Protein AF-A0A3D4FID0-F1 (afdb_monomer)

Radius of gyration: 15.61 Å; Cα contacts (8 Å, |Δi|>4): 63; chains: 1; bounding box: 39×18×40 Å

pLDDT: mean 93.64, std 4.54, range [68.75, 97.94]

Structure (mmCIF, N/CA/C/O backbone):
data_AF-A0A3D4FID0-F1
#
_entry.id   AF-A0A3D4FID0-F1
#
loop_
_atom_site.group_PDB
_atom_site.id
_atom_site.type_symbol
_atom_site.label_atom_id
_atom_site.label_alt_id
_atom_site.label_comp_id
_atom_site.label_asym_id
_atom_site.label_entity_id
_atom_site.label_seq_id
_atom_site.pdbx_PDB_ins_code
_atom_site.Cartn_x
_atom_site.Cartn_y
_atom_site.Cartn_z
_atom_site.occupancy
_atom_site.B_iso_or_equiv
_atom_site.auth_seq_id
_atom_site.auth_comp_id
_atom_site.auth_asym_id
_atom_site.auth_atom_id
_atom_site.pdbx_PDB_model_num
ATOM 1 N N . MET A 1 1 ? 22.149 -4.021 -19.629 1.00 68.75 1 MET A N 1
ATOM 2 C CA . MET A 1 1 ? 22.544 -2.883 -18.765 1.00 68.75 1 MET A CA 1
ATOM 3 C C . MET A 1 1 ? 23.109 -3.454 -17.469 1.00 68.75 1 MET A C 1
ATOM 5 O O . MET A 1 1 ? 22.426 -4.278 -16.876 1.00 68.75 1 MET A O 1
ATOM 9 N N . LYS A 1 2 ? 24.353 -3.125 -17.082 1.00 86.56 2 LYS A N 1
ATOM 10 C CA . LYS A 1 2 ? 25.025 -3.730 -15.905 1.00 86.56 2 LYS A CA 1
ATOM 11 C C . LYS A 1 2 ? 24.596 -3.111 -14.563 1.00 86.56 2 LYS A C 1
ATOM 13 O O . LYS A 1 2 ? 24.697 -3.768 -13.538 1.00 86.56 2 LYS A O 1
ATOM 18 N N . VAL A 1 3 ? 24.085 -1.881 -14.585 1.00 86.56 3 VAL A N 1
ATOM 19 C CA . VAL A 1 3 ? 23.562 -1.156 -13.415 1.00 86.56 3 VAL A CA 1
ATOM 20 C C . VAL A 1 3 ? 22.043 -1.048 -13.546 1.00 86.56 3 VAL A C 1
ATOM 22 O O . VAL A 1 3 ? 21.556 -0.865 -14.660 1.00 86.56 3 VAL A O 1
ATOM 25 N N . ARG A 1 4 ? 21.289 -1.177 -12.447 1.00 87.81 4 ARG A N 1
ATOM 26 C CA . ARG A 1 4 ? 19.828 -0.982 -12.401 1.00 87.81 4 ARG A CA 1
ATOM 27 C C . ARG A 1 4 ? 19.509 0.190 -11.481 1.00 87.81 4 ARG A C 1
ATOM 29 O O . ARG A 1 4 ? 20.047 0.258 -10.382 1.00 87.81 4 ARG A O 1
ATOM 36 N N . LEU A 1 5 ? 18.641 1.088 -11.940 1.00 88.88 5 LEU A N 1
ATOM 37 C CA . LEU A 1 5 ? 18.158 2.210 -11.141 1.00 88.88 5 LEU A CA 1
ATOM 38 C C . LEU A 1 5 ? 16.886 1.815 -10.389 1.00 88.88 5 LEU A C 1
ATOM 40 O O . LEU A 1 5 ? 16.098 0.988 -10.860 1.00 88.88 5 LEU A O 1
ATOM 44 N N . GLY A 1 6 ? 16.712 2.421 -9.221 1.00 92.12 6 GLY A N 1
ATOM 45 C CA . GLY A 1 6 ? 15.582 2.202 -8.336 1.00 92.12 6 GLY A CA 1
ATOM 46 C C . GLY A 1 6 ? 15.405 3.341 -7.350 1.00 92.12 6 GLY A C 1
ATOM 47 O O . GLY A 1 6 ? 16.249 4.230 -7.259 1.00 92.12 6 GLY A O 1
ATOM 48 N N . TYR A 1 7 ? 14.301 3.299 -6.615 1.00 93.62 7 TYR A N 1
ATOM 49 C CA . TYR A 1 7 ? 13.970 4.281 -5.587 1.00 93.62 7 TYR A CA 1
ATOM 50 C C . TYR A 1 7 ? 13.279 3.604 -4.402 1.00 93.62 7 TYR A C 1
ATOM 52 O O . TYR A 1 7 ? 13.065 2.389 -4.368 1.00 93.62 7 TYR A O 1
ATOM 60 N N . VAL A 1 8 ? 12.972 4.417 -3.401 1.00 91.44 8 VAL A N 1
ATOM 61 C CA . VAL A 1 8 ? 12.462 3.992 -2.107 1.00 91.44 8 VAL A CA 1
ATOM 62 C C . VAL A 1 8 ? 11.076 4.590 -1.883 1.00 91.44 8 VAL A C 1
ATOM 64 O O . VAL A 1 8 ? 10.886 5.788 -2.081 1.00 91.44 8 VAL A O 1
ATOM 67 N N . SER A 1 9 ? 10.147 3.763 -1.402 1.00 86.12 9 SER A N 1
ATOM 68 C CA . SER A 1 9 ? 8.854 4.159 -0.829 1.00 86.12 9 SER A CA 1
ATOM 69 C C . SER A 1 9 ? 7.804 4.751 -1.779 1.00 86.12 9 SER A C 1
ATOM 71 O O . SER A 1 9 ? 6.730 4.176 -1.890 1.00 86.12 9 SER A O 1
ATOM 73 N N . ILE A 1 10 ? 8.026 5.905 -2.417 1.00 87.44 10 ILE A N 1
ATOM 74 C CA . ILE A 1 10 ? 6.955 6.618 -3.147 1.00 87.44 10 ILE A CA 1
ATOM 75 C C . ILE A 1 10 ? 7.458 7.120 -4.501 1.00 87.44 10 ILE A C 1
ATOM 77 O O . ILE A 1 10 ? 8.527 7.722 -4.598 1.00 87.44 10 ILE A O 1
ATOM 81 N N . ALA A 1 11 ? 6.656 6.907 -5.548 1.00 89.31 11 ALA A N 1
ATOM 82 C CA . ALA A 1 11 ? 6.838 7.549 -6.845 1.00 89.31 11 ALA A CA 1
ATOM 83 C C . ALA A 1 11 ? 6.145 8.919 -6.844 1.00 89.31 11 ALA A C 1
ATOM 85 O O . ALA A 1 11 ? 4.924 8.993 -6.936 1.00 89.31 11 ALA A O 1
ATOM 86 N N . LEU A 1 12 ? 6.915 10.009 -6.776 1.00 88.62 12 LEU A N 1
ATOM 87 C CA . LEU A 1 12 ? 6.374 11.381 -6.722 1.00 88.62 12 LEU A CA 1
ATOM 88 C C . LEU A 1 12 ? 5.560 11.786 -7.964 1.00 88.62 12 LEU A C 1
ATOM 90 O O . LEU A 1 12 ? 4.786 12.736 -7.916 1.00 88.62 12 LEU A O 1
ATOM 94 N N . SER A 1 13 ? 5.735 11.073 -9.075 1.00 90.44 13 SER A N 1
ATOM 95 C CA . SER A 1 13 ? 4.971 11.251 -10.312 1.00 90.44 13 SER A CA 1
ATOM 96 C C . SER A 1 13 ? 3.564 10.643 -10.261 1.00 90.44 13 SER A C 1
ATOM 98 O O . SER A 1 13 ? 2.743 10.978 -11.113 1.00 90.44 13 SER A O 1
ATOM 100 N N . LEU A 1 14 ? 3.267 9.767 -9.292 1.00 90.44 14 LEU A N 1
ATOM 101 C CA . LEU A 1 14 ? 1.936 9.198 -9.088 1.00 90.44 14 LEU A CA 1
ATOM 102 C C . LEU A 1 14 ? 1.164 10.031 -8.050 1.00 90.44 14 LEU A C 1
ATOM 104 O O . LEU A 1 14 ? 1.544 10.060 -6.876 1.00 90.44 14 LEU A O 1
ATOM 108 N N . PRO A 1 15 ? 0.064 10.704 -8.431 1.00 89.44 15 PRO A N 1
ATOM 109 C CA . PRO A 1 15 ? -0.710 11.493 -7.485 1.00 89.44 15 PRO A CA 1
ATOM 110 C C . PRO A 1 15 ? -1.490 10.583 -6.529 1.00 89.44 15 PRO A C 1
ATOM 112 O O . PRO A 1 15 ? -2.206 9.688 -6.968 1.00 89.44 15 PRO A O 1
ATOM 115 N N . LYS A 1 16 ? -1.415 10.874 -5.223 1.00 88.56 16 LYS A N 1
ATOM 116 C CA . LYS A 1 16 ? -2.188 10.207 -4.153 1.00 88.56 16 LYS A CA 1
ATOM 117 C C . LYS A 1 16 ? -1.938 8.696 -3.989 1.00 88.56 16 LYS A C 1
ATOM 119 O O . LYS A 1 16 ? -2.819 8.008 -3.491 1.00 88.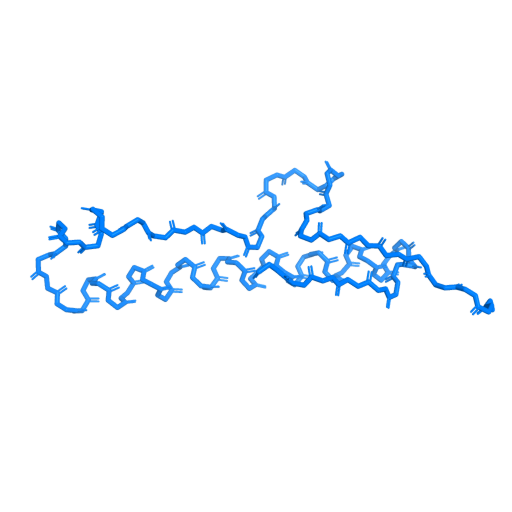56 16 LYS A O 1
ATOM 124 N N . VAL A 1 17 ? -0.755 8.200 -4.352 1.00 93.81 17 VAL A N 1
ATOM 125 C CA . VAL A 1 17 ? -0.362 6.791 -4.159 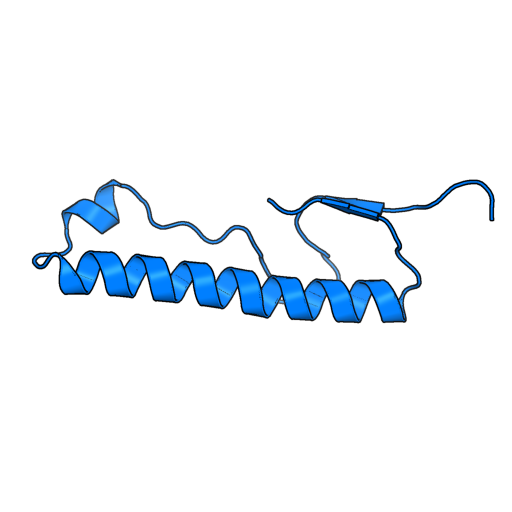1.00 93.81 17 VAL A CA 1
ATOM 126 C C . VAL A 1 17 ? 0.691 6.697 -3.053 1.00 93.81 17 VAL A C 1
ATOM 128 O O . VAL A 1 17 ? 1.711 7.387 -3.113 1.00 93.81 17 VAL A O 1
ATOM 131 N N . THR A 1 18 ? 0.468 5.861 -2.037 1.00 92.44 18 THR A N 1
ATOM 132 C CA . THR A 1 18 ? 1.412 5.645 -0.933 1.00 92.44 18 THR A CA 1
ATOM 133 C C . THR A 1 18 ? 1.330 4.238 -0.340 1.00 92.44 18 THR A C 1
ATOM 135 O O . THR A 1 18 ? 0.262 3.719 -0.048 1.00 92.44 18 THR A O 1
ATOM 138 N N . THR A 1 19 ? 2.483 3.624 -0.066 1.00 93.50 19 THR A N 1
ATOM 139 C CA . THR A 1 19 ? 2.539 2.318 0.618 1.00 93.50 19 THR A CA 1
ATOM 140 C C . THR A 1 19 ? 2.744 2.439 2.127 1.00 93.50 19 THR A C 1
ATOM 142 O O . THR A 1 19 ? 2.994 1.433 2.784 1.00 93.50 19 THR A O 1
ATOM 145 N N . SER A 1 20 ? 2.742 3.655 2.681 1.00 93.50 20 SER A N 1
ATOM 146 C CA . SER A 1 20 ? 3.170 3.924 4.060 1.00 93.50 20 SER A CA 1
ATOM 147 C C . SER A 1 20 ? 2.070 4.552 4.918 1.00 93.50 20 SER A C 1
ATOM 149 O O . SER A 1 20 ? 2.359 5.289 5.870 1.00 93.50 20 SER A O 1
ATOM 151 N N . SER A 1 21 ? 0.800 4.324 4.577 1.00 94.69 21 SER A N 1
ATOM 152 C CA . SER A 1 21 ? -0.308 4.745 5.433 1.00 94.69 21 SER A CA 1
ATOM 153 C C . SER A 1 21 ? -0.253 3.973 6.748 1.00 94.69 21 SER A C 1
ATOM 155 O O . SER A 1 21 ? -0.006 2.767 6.765 1.00 94.69 21 SER A O 1
ATOM 157 N N . LYS A 1 22 ? -0.469 4.679 7.862 1.00 95.19 22 LYS A N 1
ATOM 158 C CA . LYS A 1 22 ? -0.337 4.134 9.218 1.00 95.19 22 LYS A CA 1
ATOM 159 C C . LYS A 1 22 ? -1.616 4.309 10.020 1.00 95.19 22 LYS A C 1
ATOM 161 O O . LYS A 1 22 ? -2.338 5.290 9.849 1.00 95.19 22 LYS A O 1
ATOM 166 N N . VAL A 1 23 ? -1.830 3.401 10.964 1.00 96.88 23 VAL A N 1
AT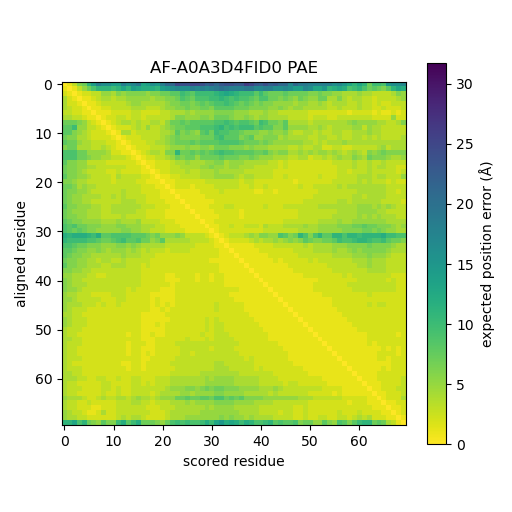OM 167 C CA . VAL A 1 23 ? -2.781 3.575 12.064 1.00 96.88 23 VAL A CA 1
ATOM 168 C C . VAL A 1 23 ? -1.982 4.010 13.289 1.00 96.88 23 VAL A C 1
ATOM 170 O O . VAL A 1 23 ? -1.038 3.330 13.682 1.00 96.88 23 VAL A O 1
ATOM 173 N N . THR A 1 24 ? -2.298 5.168 13.874 1.00 97.31 24 THR A N 1
ATOM 174 C CA . THR A 1 24 ? -1.606 5.607 15.094 1.00 97.31 24 THR A CA 1
ATOM 175 C C . THR A 1 24 ? -2.104 4.812 16.293 1.00 97.31 24 THR A C 1
ATOM 177 O O . THR A 1 24 ? -3.289 4.493 16.386 1.00 97.31 24 THR A O 1
ATOM 180 N N . PHE A 1 25 ? -1.221 4.559 17.259 1.00 96.56 25 PHE A N 1
ATOM 181 C CA . PHE A 1 25 ? -1.592 3.873 18.500 1.00 96.56 25 PHE A CA 1
ATOM 182 C C . PHE A 1 25 ? -2.732 4.589 19.243 1.00 96.56 25 PHE A C 1
ATOM 184 O O . PHE A 1 25 ? -3.673 3.965 19.722 1.00 96.56 25 PHE A O 1
ATOM 191 N N . SER A 1 26 ? -2.707 5.924 19.252 1.00 97.06 26 SER A N 1
ATOM 192 C CA . SER A 1 26 ? -3.769 6.742 19.840 1.00 97.06 26 SER A CA 1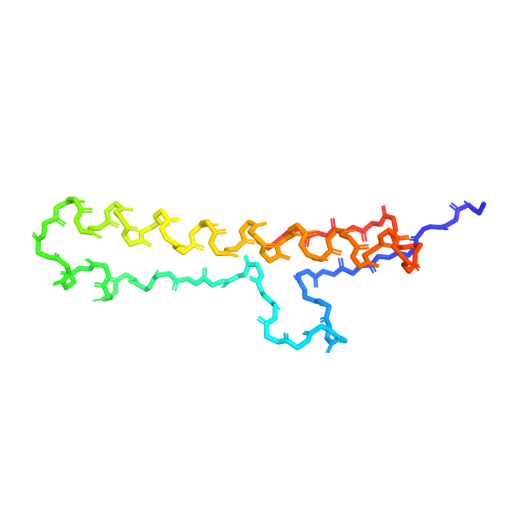
ATOM 193 C C . SER A 1 26 ? -5.126 6.588 19.148 1.00 97.06 26 SER A C 1
ATOM 195 O O . SER A 1 26 ? -6.147 6.708 19.815 1.00 97.06 26 SER A O 1
ATOM 197 N N . TYR A 1 27 ? -5.160 6.349 17.833 1.00 96.31 27 TYR A N 1
ATOM 198 C CA . TYR A 1 27 ? -6.403 6.075 17.110 1.00 96.31 27 TYR A CA 1
ATOM 199 C C . TYR A 1 27 ? -6.867 4.642 17.361 1.00 96.31 27 TYR A C 1
ATOM 201 O O . TYR A 1 27 ? -8.033 4.429 17.668 1.00 96.31 27 TYR A O 1
ATOM 209 N N . TYR A 1 28 ? -5.942 3.682 17.302 1.00 96.25 28 TYR A N 1
ATOM 210 C CA . TYR A 1 28 ? -6.211 2.272 17.575 1.00 96.25 28 TYR A CA 1
ATOM 211 C C . TYR A 1 28 ? -6.878 2.064 18.943 1.00 96.25 28 TYR A C 1
ATOM 213 O O . TYR A 1 28 ? -7.884 1.372 19.038 1.00 96.25 28 TYR A O 1
ATOM 221 N N . ASN A 1 29 ? -6.388 2.742 19.984 1.00 95.94 29 ASN A N 1
ATOM 222 C CA . ASN A 1 29 ? -6.943 2.639 21.338 1.00 95.94 29 ASN A CA 1
ATOM 223 C C . ASN A 1 29 ? -8.321 3.294 21.516 1.00 95.94 29 ASN A C 1
ATOM 225 O O . ASN A 1 29 ? -8.971 3.053 22.528 1.00 95.94 29 ASN A O 1
ATOM 229 N N . LYS A 1 30 ? -8.761 4.150 20.585 1.00 96.62 30 LYS A N 1
ATOM 230 C CA . LYS A 1 30 ? -10.106 4.750 20.630 1.00 96.62 30 LYS A CA 1
ATOM 231 C C . LYS A 1 30 ? -11.184 3.807 20.092 1.00 96.62 30 LYS A C 1
ATOM 233 O O . LYS A 1 30 ? -12.356 4.012 20.406 1.00 96.62 30 LYS A O 1
ATOM 238 N N . LEU A 1 31 ? -10.796 2.820 19.282 1.00 96.00 31 LEU A N 1
ATOM 239 C CA . LEU A 1 31 ? -11.698 1.812 18.727 1.00 96.00 31 LEU A CA 1
ATOM 240 C C . LEU A 1 31 ? -12.181 0.892 19.850 1.00 96.00 31 LEU A C 1
ATOM 242 O O . LEU A 1 31 ? -11.383 0.458 20.685 1.00 96.00 31 LEU A O 1
ATOM 246 N N . GLN A 1 32 ? -13.489 0.649 19.894 1.00 92.31 32 GLN A N 1
ATOM 247 C CA . GLN A 1 32 ? -14.136 0.055 21.065 1.00 92.31 32 GLN A CA 1
ATOM 248 C C . GLN A 1 32 ? -14.092 -1.472 21.018 1.00 92.31 32 GLN A C 1
ATOM 250 O O . GLN A 1 32 ? -13.863 -2.106 22.047 1.00 92.31 32 GLN A O 1
ATOM 255 N N . SER A 1 33 ? -14.263 -2.060 19.832 1.00 96.19 33 SER A N 1
ATOM 256 C CA . SER A 1 33 ? -14.238 -3.510 19.643 1.00 96.19 33 SER A CA 1
ATOM 257 C C . SER A 1 33 ? -12.933 -3.987 19.011 1.00 96.19 33 SER A C 1
ATOM 259 O O . SE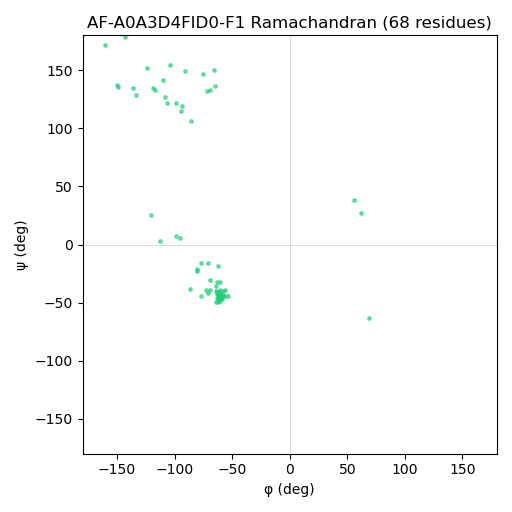R A 1 33 ? -12.242 -3.250 18.302 1.00 96.19 33 SER A O 1
ATOM 261 N N . ASP A 1 34 ? -12.588 -5.246 19.264 1.00 94.50 34 ASP A N 1
ATOM 262 C CA . ASP A 1 34 ? -11.435 -5.870 18.616 1.00 94.50 34 ASP A CA 1
ATOM 263 C C . ASP A 1 34 ? -11.677 -6.092 17.117 1.00 94.50 34 ASP A C 1
ATOM 265 O O . ASP A 1 34 ? -10.747 -5.945 16.324 1.00 94.50 34 ASP A O 1
ATOM 269 N N . ASP A 1 35 ? -12.930 -6.308 16.709 1.00 96.44 35 ASP A N 1
ATOM 270 C CA . ASP A 1 35 ? -13.310 -6.387 15.297 1.00 96.44 35 ASP A CA 1
ATOM 271 C C . ASP A 1 35 ? -13.046 -5.058 14.573 1.00 96.44 35 ASP A C 1
ATOM 273 O O . ASP A 1 35 ? -12.410 -5.043 13.523 1.00 96.44 35 ASP A O 1
ATOM 277 N N . GLU A 1 36 ? -13.434 -3.915 15.154 1.00 96.00 36 GLU A N 1
ATOM 278 C CA . GLU A 1 36 ? -13.159 -2.588 14.578 1.00 96.00 36 GLU A CA 1
ATOM 279 C C . GLU A 1 36 ? -11.657 -2.319 14.440 1.00 96.00 36 GLU A C 1
ATOM 281 O O . GLU A 1 36 ? -11.202 -1.738 13.449 1.00 96.00 36 GLU A O 1
ATOM 286 N N . LYS A 1 37 ? -10.870 -2.741 15.435 1.00 97.00 37 LYS A N 1
ATOM 287 C CA . LYS A 1 37 ? -9.408 -2.632 15.418 1.00 97.00 37 LYS A CA 1
ATOM 288 C C . LYS A 1 37 ? -8.807 -3.438 14.273 1.00 97.00 37 LYS A C 1
ATOM 290 O O . LYS A 1 37 ? -7.989 -2.900 13.520 1.00 97.00 37 LYS A O 1
ATOM 295 N N . ILE A 1 38 ? -9.214 -4.697 14.132 1.00 97.44 38 ILE A N 1
ATOM 296 C CA . ILE A 1 38 ? -8.737 -5.592 13.075 1.00 97.44 38 ILE A CA 1
ATOM 297 C C . ILE A 1 38 ? -9.158 -5.061 11.704 1.00 97.44 38 ILE A C 1
ATOM 299 O O . ILE A 1 38 ? -8.299 -4.881 10.840 1.00 97.44 38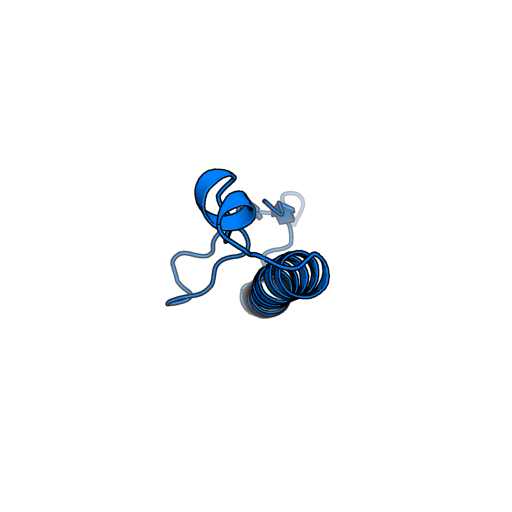 ILE A O 1
ATOM 303 N N . GLU A 1 39 ? -10.430 -4.712 11.521 1.00 97.31 39 GLU A N 1
ATOM 304 C CA . GLU A 1 39 ? -10.942 -4.153 10.267 1.00 97.31 39 GLU A CA 1
ATOM 305 C C . GLU A 1 39 ? -10.199 -2.875 9.875 1.00 97.31 39 GLU A C 1
ATOM 307 O O . GLU A 1 39 ? -9.823 -2.685 8.712 1.00 97.31 39 GLU A O 1
ATOM 312 N N . LYS A 1 40 ? -9.875 -2.011 10.846 1.00 97.50 40 LYS A N 1
ATOM 313 C CA . LYS A 1 40 ? -9.077 -0.820 10.558 1.00 97.50 40 LYS A CA 1
ATOM 314 C C . LYS A 1 40 ? -7.683 -1.178 10.046 1.00 97.50 40 LYS A C 1
ATOM 316 O O . LYS A 1 40 ? -7.242 -0.589 9.055 1.00 97.50 40 LYS A O 1
ATOM 321 N N . LEU A 1 41 ? -6.992 -2.114 10.692 1.00 97.50 41 LEU A N 1
ATOM 322 C CA . LEU A 1 41 ? -5.663 -2.558 10.264 1.00 97.50 41 LEU A CA 1
ATOM 323 C C . LEU A 1 41 ? -5.703 -3.217 8.881 1.00 97.50 41 LEU A C 1
ATOM 325 O O . LEU A 1 41 ? -4.855 -2.908 8.039 1.00 97.50 41 LEU A O 1
ATOM 329 N N . ILE A 1 42 ? -6.707 -4.057 8.615 1.00 97.94 42 ILE A N 1
ATOM 330 C CA . ILE A 1 42 ? -6.920 -4.694 7.310 1.00 97.94 42 ILE A CA 1
ATOM 331 C C . ILE A 1 42 ? -7.159 -3.631 6.237 1.00 97.94 42 ILE A C 1
ATOM 333 O O . ILE A 1 42 ? -6.508 -3.668 5.194 1.00 97.94 42 ILE A O 1
ATOM 337 N N . SER A 1 43 ? -8.022 -2.644 6.497 1.00 97.88 43 SER A N 1
ATOM 338 C CA . SER A 1 43 ? -8.344 -1.590 5.525 1.00 97.88 43 SER A CA 1
ATOM 339 C C . SER A 1 43 ? -7.112 -0.779 5.103 1.00 97.88 43 SER A C 1
ATOM 341 O O . SER A 1 43 ? -6.897 -0.546 3.913 1.00 97.88 43 SER A O 1
ATOM 343 N N . VAL A 1 44 ? -6.260 -0.395 6.061 1.00 97.50 44 VAL A N 1
ATOM 344 C CA . VAL A 1 44 ? -5.038 0.377 5.791 1.00 97.50 44 VAL A CA 1
ATOM 345 C C . VAL A 1 44 ? -3.992 -0.486 5.092 1.00 97.50 44 VAL A C 1
ATOM 347 O O . VAL A 1 44 ? -3.381 -0.037 4.125 1.00 97.50 44 VAL A O 1
ATOM 350 N N . THR A 1 45 ? -3.824 -1.737 5.527 1.00 97.25 45 THR A N 1
ATOM 351 C CA . THR A 1 45 ? -2.918 -2.696 4.877 1.00 97.25 45 THR A CA 1
ATOM 352 C C . THR A 1 45 ? -3.317 -2.927 3.425 1.00 97.25 45 THR A C 1
ATOM 354 O O . THR A 1 45 ? -2.472 -2.852 2.537 1.00 97.25 45 THR A O 1
ATOM 357 N N . ARG A 1 46 ? -4.610 -3.143 3.165 1.00 97.88 46 ARG A N 1
ATOM 358 C CA . ARG A 1 46 ? -5.143 -3.327 1.814 1.00 97.88 46 ARG A CA 1
ATOM 359 C C . ARG A 1 46 ? -4.885 -2.104 0.939 1.00 97.88 46 ARG A C 1
ATOM 361 O O . ARG A 1 46 ? -4.341 -2.264 -0.145 1.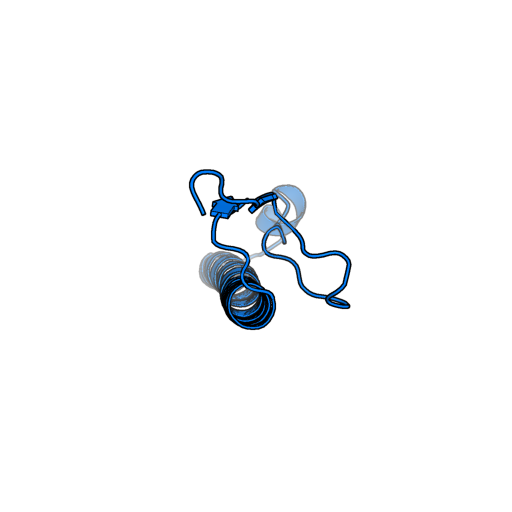00 97.88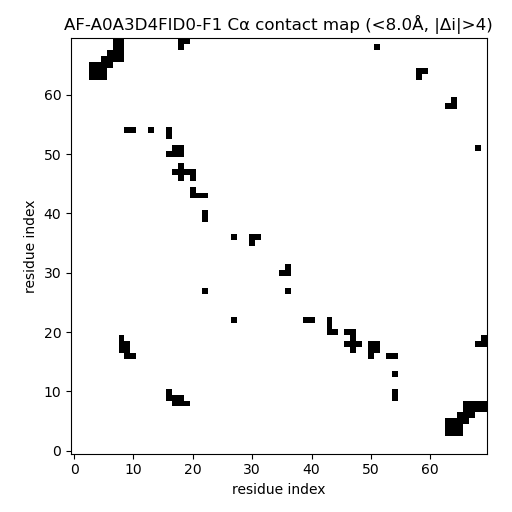 46 ARG A O 1
ATOM 368 N N . SER A 1 47 ? -5.167 -0.901 1.443 1.00 97.00 47 SER A N 1
ATOM 369 C CA . SER A 1 47 ? -4.867 0.344 0.725 1.00 97.00 47 SER A CA 1
ATOM 370 C C . SER A 1 47 ? -3.382 0.456 0.360 1.00 97.00 47 SER A C 1
ATOM 372 O O . SER A 1 47 ? -3.059 0.785 -0.775 1.00 97.00 47 SER A O 1
ATOM 374 N N . ASN A 1 48 ? -2.473 0.137 1.289 1.00 96.31 48 ASN A N 1
ATOM 375 C CA . ASN A 1 48 ? -1.032 0.167 1.023 1.00 96.31 48 ASN A CA 1
ATOM 376 C C . ASN A 1 48 ? -0.612 -0.865 -0.044 1.00 96.31 48 ASN A C 1
ATOM 378 O O . ASN A 1 48 ? 0.297 -0.596 -0.829 1.00 96.31 48 ASN A O 1
ATOM 382 N N . LEU A 1 49 ? -1.247 -2.044 -0.074 1.00 96.75 49 LEU A N 1
ATOM 383 C CA . LEU A 1 49 ? -0.986 -3.091 -1.070 1.00 96.75 49 LEU A CA 1
ATOM 384 C C . LEU A 1 49 ? -1.534 -2.731 -2.458 1.00 96.75 49 LEU A C 1
AT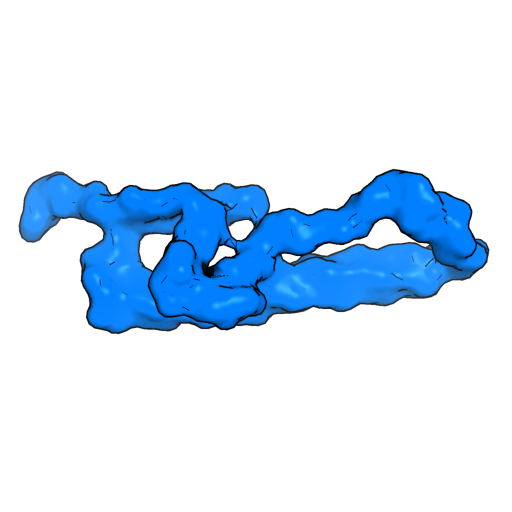OM 386 O O . LEU A 1 49 ? -0.859 -2.976 -3.460 1.00 96.75 49 LEU A O 1
ATOM 390 N N . ASP A 1 50 ? -2.714 -2.117 -2.525 1.00 96.88 50 ASP A N 1
ATOM 391 C CA . ASP A 1 50 ? -3.307 -1.628 -3.775 1.00 96.88 50 ASP A CA 1
ATOM 392 C C . ASP A 1 50 ? -2.432 -0.518 -4.397 1.00 96.88 50 ASP A C 1
ATOM 394 O O . ASP A 1 50 ? -2.144 -0.517 -5.603 1.00 96.88 50 ASP A O 1
ATOM 398 N N . ASP A 1 51 ? -1.901 0.374 -3.559 1.00 96.38 51 ASP A N 1
ATOM 399 C CA . ASP A 1 51 ? -0.955 1.412 -3.971 1.00 96.38 51 ASP A CA 1
ATOM 400 C C . ASP A 1 51 ? 0.407 0.835 -4.377 1.00 96.38 51 ASP A C 1
ATOM 402 O O . ASP A 1 51 ? 0.986 1.250 -5.387 1.00 96.38 51 ASP A O 1
ATOM 406 N N . LEU A 1 52 ? 0.901 -0.182 -3.663 1.00 96.12 52 LEU A N 1
ATOM 407 C CA . LEU A 1 52 ? 2.106 -0.917 -4.053 1.00 96.12 52 LEU A CA 1
ATOM 408 C C . LEU A 1 52 ? 1.943 -1.534 -5.445 1.00 96.12 52 LEU A C 1
ATOM 410 O O . LEU A 1 52 ? 2.841 -1.428 -6.280 1.00 96.12 52 LEU A O 1
ATOM 414 N N . TYR A 1 53 ? 0.798 -2.152 -5.726 1.00 96.31 53 TYR A N 1
ATOM 415 C CA . TYR A 1 53 ? 0.524 -2.734 -7.035 1.00 96.31 53 TYR A CA 1
ATOM 416 C C . TYR A 1 53 ? 0.536 -1.675 -8.147 1.00 96.31 53 TYR A C 1
ATOM 418 O O . TYR A 1 53 ? 1.117 -1.891 -9.216 1.00 96.31 53 TYR A O 1
ATOM 426 N N . THR A 1 54 ? -0.029 -0.498 -7.875 1.00 95.88 54 THR A N 1
ATOM 427 C CA . THR A 1 54 ? 0.013 0.655 -8.785 1.00 95.88 54 THR A CA 1
ATOM 428 C C . THR A 1 54 ? 1.449 1.123 -9.040 1.00 95.88 54 THR A C 1
ATOM 430 O O . THR A 1 54 ? 1.840 1.328 -10.193 1.00 95.88 54 THR A O 1
ATOM 433 N N . ILE A 1 55 ? 2.273 1.203 -7.993 1.00 95.31 55 ILE A N 1
ATOM 434 C CA . ILE A 1 55 ? 3.701 1.526 -8.095 1.00 95.31 55 ILE A CA 1
ATOM 435 C C . ILE A 1 55 ? 4.457 0.490 -8.935 1.00 95.31 55 ILE A C 1
ATOM 437 O O . ILE A 1 55 ? 5.259 0.856 -9.793 1.00 95.31 55 ILE A O 1
ATOM 441 N N . LEU A 1 56 ? 4.201 -0.805 -8.742 1.00 94.88 56 LEU A N 1
ATOM 442 C CA . LEU A 1 56 ? 4.865 -1.855 -9.516 1.00 94.88 56 LEU A CA 1
ATOM 443 C C . LEU A 1 56 ? 4.503 -1.781 -11.004 1.00 94.88 56 LEU A C 1
ATOM 445 O O . LEU A 1 56 ? 5.392 -1.903 -11.848 1.00 94.88 56 LEU A O 1
ATOM 449 N N . LYS A 1 57 ? 3.236 -1.501 -11.342 1.00 96.00 57 LYS A N 1
ATOM 450 C CA . LYS A 1 57 ? 2.827 -1.228 -12.732 1.00 96.00 57 LYS A CA 1
ATOM 451 C C . LYS A 1 57 ? 3.578 -0.036 -13.317 1.00 96.00 57 LYS A C 1
ATOM 453 O O . LYS A 1 57 ? 4.118 -0.133 -14.416 1.00 96.00 57 LYS A O 1
ATOM 458 N N . TYR A 1 58 ? 3.655 1.063 -12.570 1.00 95.56 58 TYR A N 1
ATOM 459 C CA . TYR A 1 58 ? 4.409 2.246 -12.978 1.00 95.56 58 TYR A CA 1
ATOM 460 C C . TYR A 1 58 ? 5.895 1.930 -13.208 1.00 95.56 58 TYR A C 1
ATOM 462 O O . TYR A 1 58 ? 6.470 2.362 -14.208 1.00 95.56 58 TYR A O 1
ATOM 470 N N . ASN A 1 59 ? 6.506 1.136 -12.328 1.00 94.81 59 ASN A N 1
ATOM 471 C CA . ASN A 1 59 ? 7.907 0.739 -12.435 1.00 94.81 59 ASN A CA 1
ATOM 472 C C . ASN A 1 59 ? 8.171 -0.079 -13.701 1.00 94.81 59 ASN A C 1
ATOM 474 O O . ASN A 1 59 ? 9.135 0.204 -14.410 1.00 94.81 59 ASN A O 1
ATOM 478 N N . VAL A 1 60 ? 7.296 -1.035 -14.030 1.00 95.00 60 VAL A N 1
ATOM 479 C CA . VAL A 1 60 ? 7.390 -1.814 -15.275 1.00 95.00 60 VAL A CA 1
ATOM 480 C C . VAL A 1 60 ? 7.297 -0.896 -16.497 1.00 95.00 60 VAL A C 1
ATOM 482 O O . VAL A 1 60 ? 8.176 -0.955 -17.359 1.00 95.00 60 VAL A O 1
ATOM 485 N N . SER A 1 61 ? 6.309 0.006 -16.539 1.00 95.62 61 SER A N 1
ATOM 486 C CA . SER A 1 61 ? 6.134 0.963 -17.643 1.00 95.62 61 SER A CA 1
ATOM 487 C C . SER A 1 61 ? 7.334 1.899 -17.830 1.00 95.62 61 SER A C 1
ATOM 489 O O . SER A 1 61 ? 7.660 2.262 -18.956 1.00 95.62 61 SER A O 1
ATOM 491 N N . ASN A 1 62 ? 8.030 2.252 -16.744 1.00 94.25 62 ASN A N 1
ATOM 492 C CA . ASN A 1 62 ? 9.197 3.144 -16.759 1.00 94.25 62 ASN A CA 1
ATOM 493 C C . ASN A 1 62 ? 10.544 2.405 -16.725 1.00 94.25 62 ASN A C 1
ATOM 495 O O . ASN A 1 62 ? 11.591 3.040 -16.606 1.00 94.25 62 ASN A O 1
ATOM 499 N N . ARG A 1 63 ? 10.546 1.069 -16.834 1.00 93.38 63 ARG A N 1
ATOM 500 C CA . ARG A 1 63 ? 11.759 0.229 -16.801 1.00 93.38 63 ARG A CA 1
ATOM 501 C C . ARG A 1 63 ? 12.610 0.437 -15.535 1.00 93.38 63 ARG A C 1
ATOM 503 O O . ARG A 1 63 ? 13.841 0.412 -15.589 1.00 93.38 63 ARG A O 1
ATOM 510 N N . ILE A 1 64 ? 11.951 0.620 -14.392 1.00 93.62 64 ILE A N 1
ATOM 511 C CA . ILE A 1 64 ? 12.563 0.672 -13.061 1.00 93.62 64 ILE A CA 1
ATOM 512 C C . ILE A 1 64 ? 12.515 -0.738 -12.469 1.00 93.62 64 ILE A C 1
ATOM 514 O O . ILE A 1 64 ? 11.443 -1.309 -12.286 1.00 93.62 64 ILE A O 1
ATOM 518 N N . PHE A 1 65 ? 13.679 -1.314 -12.170 1.00 89.81 65 PHE A N 1
ATOM 519 C CA . PHE A 1 65 ? 13.797 -2.736 -11.803 1.00 89.81 65 PHE A CA 1
ATOM 520 C C . PHE A 1 65 ? 14.211 -2.970 -10.350 1.00 89.81 65 PHE A C 1
ATOM 522 O O . PHE A 1 65 ? 14.443 -4.112 -9.956 1.00 89.81 65 PHE A O 1
ATOM 529 N N . PHE A 1 66 ? 14.350 -1.904 -9.568 1.00 92.62 66 PHE A N 1
ATOM 530 C CA . PHE A 1 66 ? 14.669 -1.981 -8.152 1.00 92.62 66 PHE A CA 1
ATOM 531 C C . PHE A 1 66 ? 13.748 -1.045 -7.373 1.00 92.62 66 PHE A C 1
ATOM 533 O O . PHE A 1 66 ? 13.594 0.125 -7.721 1.00 92.62 66 PHE A O 1
ATOM 540 N N . TYR A 1 67 ? 13.102 -1.577 -6.343 1.00 93.81 67 TYR A N 1
ATOM 541 C CA . TYR A 1 67 ? 12.147 -0.845 -5.525 1.00 93.81 67 TYR A CA 1
ATOM 542 C C . TYR A 1 67 ? 12.181 -1.388 -4.100 1.00 93.81 67 TYR A C 1
ATOM 544 O O . TYR A 1 67 ? 12.194 -2.604 -3.903 1.00 93.81 67 TYR A O 1
ATOM 552 N N . ARG A 1 68 ? 12.191 -0.490 -3.114 1.00 93.88 68 ARG A N 1
ATOM 553 C CA . ARG A 1 68 ? 12.121 -0.845 -1.694 1.00 93.88 68 ARG A CA 1
ATOM 554 C C . ARG A 1 68 ? 10.740 -0.503 -1.144 1.00 93.88 68 ARG A C 1
ATOM 556 O O . ARG A 1 68 ? 10.349 0.664 -1.171 1.00 93.88 68 ARG A O 1
ATOM 563 N N . ILE A 1 69 ? 10.056 -1.513 -0.612 1.00 92.31 69 ILE A N 1
ATOM 564 C CA . ILE A 1 69 ? 8.808 -1.350 0.145 1.00 92.31 69 ILE A CA 1
ATOM 565 C C . ILE A 1 69 ? 9.113 -0.590 1.449 1.00 92.31 69 ILE A C 1
ATOM 567 O O . ILE A 1 69 ? 10.243 -0.636 1.946 1.00 92.31 69 ILE A O 1
ATOM 571 N N . THR A 1 70 ? 8.132 0.161 1.949 1.00 83.81 70 THR A N 1
ATOM 572 C CA . THR A 1 70 ? 8.233 0.888 3.226 1.00 83.81 70 THR A CA 1
ATOM 573 C C . THR A 1 70 ? 7.779 0.020 4.382 1.00 83.81 70 THR A C 1
ATOM 575 O O . THR A 1 70 ? 6.800 -0.727 4.176 1.00 83.81 70 THR A O 1
#

Foldseek 3Di:
DPDADEDEFDDPVDPPAGLDDDDDPVNLVVDDDPVSSVVVVVVSNVSSVVSVVVVVVVCVVVVHDDYYGD

Mean predicted aligned error: 3.61 Å

Sequence (70 aa):
MKVRLGYVSIALSLPKVTTSSKVTFSYYNKLQSDDEKIEKLISVTRSNLDDLYTILKYNVSNRIFFYRIT

Secondary structure (DSSP, 8-state):
--S--EEES--TTSTT--S-----HHHHTT--SHHHHHHHHHHHHHHHHHHHHHHHHHHHHTT--EEE--

Solvent-accessible surface area (backbone atoms only — not comparable to full-atom values): 4289 Å² total; per-residue (Å²): 127,97,74,80,58,60,57,64,59,61,60,86,88,48,83,95,51,49,42,70,70,79,82,51,68,78,58,53,71,67,46,88,45,70,66,57,41,50,51,51,53,50,54,44,52,48,51,19,50,56,27,43,52,53,50,52,53,51,25,59,78,69,73,43,81,42,77,43,85,104